Protein AF-A0A822XQ52-F1 (afdb_monomer_lite)

Sequence (96 aa):
MHQYPDKELGINMTGHSLGTALVMLSAYDIGEMGVNVMEDSQVALVKVFSFSGLRVRIVRFKVQVEKLGVNVHDTMSKVLGILFNEHVPGLIHRLA

Secondary structure (DSSP, 8-state):
-TTSTTS--EEEEEEETHHHHHHHHHHHHHHHTTTTB-TTS-BPEEEEEEES--HHHHHHHHHHHHHTT-EEEEE--SSHHHHTTTT--TTGGG--

Structure (mmCIF, N/CA/C/O backbone):
data_AF-A0A822XQ52-F1
#
_entry.id   AF-A0A822XQ52-F1
#
loop_
_atom_site.group_PDB
_atom_site.id
_atom_site.type_symbol
_atom_site.label_atom_id
_atom_site.label_alt_id
_atom_site.label_comp_id
_atom_site.label_asym_id
_atom_site.label_entity_id
_atom_site.label_seq_id
_atom_site.pdbx_PDB_ins_code
_atom_site.Cartn_x
_atom_site.Ca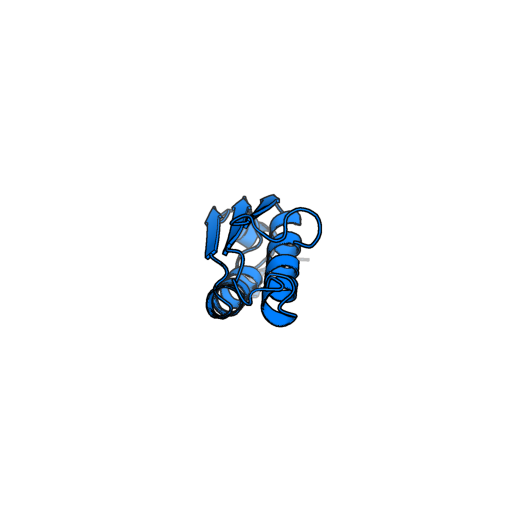rtn_y
_atom_site.Cartn_z
_atom_site.occupancy
_atom_site.B_iso_or_equiv
_atom_site.auth_seq_id
_atom_site.auth_comp_id
_atom_site.auth_asym_id
_atom_site.auth_atom_id
_atom_site.pdbx_PDB_model_num
ATOM 1 N N . MET A 1 1 ? -3.660 6.833 14.442 1.00 72.94 1 MET A N 1
ATOM 2 C CA . MET A 1 1 ? -4.954 6.364 14.974 1.00 72.94 1 MET A CA 1
ATOM 3 C C . MET A 1 1 ? -5.168 6.872 16.391 1.00 72.94 1 MET A C 1
ATOM 5 O O . MET A 1 1 ? -5.925 7.809 16.553 1.00 72.94 1 MET A O 1
ATOM 9 N N . HIS A 1 2 ? -4.414 6.389 17.383 1.00 81.31 2 HIS A N 1
ATOM 10 C CA . HIS A 1 2 ? -4.648 6.694 18.805 1.00 81.31 2 HIS A CA 1
ATOM 11 C C . HIS A 1 2 ? -4.584 8.187 19.212 1.00 81.31 2 HIS A C 1
ATOM 13 O O . HIS A 1 2 ? -5.286 8.604 20.119 1.00 81.31 2 HIS A O 1
ATOM 19 N N . GLN A 1 3 ? -3.781 9.025 18.538 1.00 84.62 3 GLN A N 1
ATOM 20 C CA . GLN A 1 3 ? -3.756 10.478 18.817 1.00 84.62 3 GLN A CA 1
ATOM 21 C C . GLN A 1 3 ? -4.993 11.236 18.305 1.00 84.62 3 GLN A C 1
ATOM 23 O O . GLN A 1 3 ? -5.250 12.352 18.748 1.00 84.62 3 GLN A O 1
ATOM 28 N N . TYR A 1 4 ? -5.739 10.660 17.359 1.00 85.38 4 TYR A N 1
ATOM 29 C CA . TYR A 1 4 ? -6.925 11.268 16.753 1.00 85.38 4 TYR A CA 1
ATOM 30 C C . TYR A 1 4 ? -8.030 10.206 16.602 1.00 85.38 4 TYR A C 1
ATOM 32 O O . TYR A 1 4 ? -8.363 9.848 15.471 1.00 85.38 4 TYR A O 1
ATOM 40 N N . PRO A 1 5 ? -8.550 9.662 17.719 1.00 79.44 5 PRO A N 1
ATOM 41 C CA . PRO A 1 5 ? -9.434 8.495 17.708 1.00 79.44 5 PRO A CA 1
ATOM 42 C C . PRO A 1 5 ? -10.815 8.790 17.110 1.00 79.44 5 PRO A C 1
ATOM 44 O O . PRO A 1 5 ? -11.387 7.917 16.479 1.00 79.44 5 PRO A O 1
ATOM 47 N N . ASP A 1 6 ? -11.309 10.025 17.224 1.00 82.81 6 ASP A N 1
ATOM 48 C CA . ASP A 1 6 ? -12.657 10.401 16.762 1.00 82.81 6 ASP A CA 1
ATOM 49 C C . ASP A 1 6 ? -12.666 11.099 15.389 1.00 82.81 6 ASP A C 1
ATOM 51 O O . ASP A 1 6 ? -13.656 11.718 14.996 1.00 82.81 6 ASP A O 1
ATOM 55 N N . LYS A 1 7 ? -11.534 11.098 14.674 1.00 83.88 7 LYS A N 1
ATOM 56 C CA . LYS A 1 7 ? -11.418 11.755 13.364 1.00 83.88 7 LYS A CA 1
ATOM 57 C C . LYS A 1 7 ? -11.382 10.724 12.254 1.00 83.88 7 LYS A C 1
ATOM 59 O O . LYS A 1 7 ? -10.673 9.734 12.355 1.00 83.88 7 LYS A O 1
ATOM 64 N N . GLU A 1 8 ? -12.040 11.025 11.140 1.00 84.75 8 GLU A N 1
ATOM 65 C CA . GLU A 1 8 ? -11.830 10.272 9.908 1.00 84.75 8 GLU A CA 1
ATOM 66 C C . GLU A 1 8 ? -10.378 10.469 9.441 1.00 84.75 8 GLU A C 1
ATOM 68 O O . GLU A 1 8 ? -9.941 11.589 9.153 1.00 84.75 8 GLU A O 1
ATOM 73 N N . LEU A 1 9 ? -9.604 9.382 9.424 1.00 89.00 9 LEU A N 1
ATOM 74 C CA . LEU A 1 9 ? -8.193 9.394 9.048 1.00 89.00 9 LEU A CA 1
ATOM 75 C C . LEU A 1 9 ? -7.979 8.680 7.713 1.00 89.00 9 LEU A C 1
ATOM 77 O O . LEU A 1 9 ? -8.576 7.647 7.420 1.00 89.00 9 LEU A O 1
ATOM 81 N N . GLY A 1 10 ? -7.056 9.221 6.920 1.00 90.88 10 GLY A N 1
ATOM 82 C CA . GLY A 1 10 ? -6.571 8.603 5.691 1.00 90.88 10 GLY A CA 1
ATOM 83 C C . GLY A 1 10 ? -5.048 8.548 5.679 1.00 90.88 10 GLY A C 1
ATOM 84 O O . GLY A 1 10 ? -4.378 9.482 6.122 1.00 90.88 10 GLY A O 1
ATOM 85 N N . ILE A 1 11 ? -4.495 7.458 5.156 1.00 92.44 11 ILE A N 1
ATOM 86 C CA . ILE A 1 11 ? -3.056 7.243 5.003 1.00 92.44 11 ILE A CA 1
ATOM 87 C C . ILE A 1 11 ? -2.726 7.374 3.517 1.00 92.44 11 ILE A C 1
ATOM 89 O O . ILE A 1 11 ? -3.165 6.562 2.708 1.00 92.44 11 ILE A O 1
ATOM 93 N N . ASN A 1 12 ? -1.939 8.385 3.149 1.00 93.81 12 ASN A N 1
ATOM 94 C CA . ASN A 1 12 ? -1.406 8.526 1.794 1.00 93.81 12 ASN A CA 1
ATOM 95 C C . ASN A 1 12 ? 0.093 8.231 1.815 1.00 93.81 12 ASN A C 1
ATOM 97 O O . ASN A 1 12 ? 0.843 8.872 2.550 1.00 93.81 12 ASN A O 1
ATOM 101 N N . MET A 1 13 ? 0.531 7.283 0.998 1.00 93.75 13 MET A N 1
ATOM 102 C CA . MET A 1 13 ? 1.927 6.869 0.900 1.00 93.75 13 MET A CA 1
ATOM 103 C C . MET A 1 13 ? 2.437 7.129 -0.511 1.00 93.75 13 MET A C 1
ATOM 105 O O . MET A 1 13 ? 1.715 6.908 -1.480 1.00 93.75 13 MET A O 1
ATOM 109 N N . THR A 1 14 ? 3.679 7.595 -0.640 1.00 93.62 14 THR A N 1
ATOM 110 C CA . THR A 1 14 ? 4.283 7.889 -1.944 1.00 93.62 14 THR A CA 1
ATOM 111 C C . THR A 1 14 ? 5.696 7.344 -2.060 1.00 93.62 14 THR A C 1
ATOM 113 O O . THR A 1 14 ? 6.476 7.428 -1.112 1.00 93.62 14 THR A O 1
ATOM 116 N N . GLY A 1 15 ? 6.024 6.766 -3.215 1.00 88.69 15 GLY A N 1
ATOM 117 C CA . GLY A 1 15 ? 7.320 6.145 -3.468 1.00 88.69 15 GLY A CA 1
ATOM 118 C C . GLY A 1 15 ? 7.813 6.375 -4.893 1.00 88.69 15 GLY A C 1
ATOM 119 O O . GLY A 1 15 ? 7.049 6.278 -5.848 1.00 88.69 15 GLY A O 1
ATOM 120 N N . HIS A 1 16 ? 9.112 6.647 -5.043 1.00 88.81 16 HIS A N 1
ATOM 121 C CA . HIS A 1 16 ? 9.779 6.759 -6.342 1.00 88.81 16 HIS A CA 1
ATOM 122 C C . HIS A 1 16 ? 10.858 5.683 -6.497 1.00 88.81 16 HIS A C 1
ATOM 124 O O . HIS A 1 16 ? 11.583 5.400 -5.542 1.00 88.81 16 HIS A O 1
ATOM 130 N N . SER A 1 17 ? 11.008 5.110 -7.698 1.00 83.25 17 SER A N 1
ATOM 131 C CA . SER A 1 17 ? 12.030 4.090 -7.991 1.00 83.25 17 SER A CA 1
ATOM 132 C C . SER A 1 17 ? 11.919 2.906 -7.010 1.00 83.25 17 SER A C 1
ATOM 134 O O . SER A 1 17 ? 10.838 2.324 -6.885 1.00 83.25 17 SER A O 1
ATOM 136 N N . LEU A 1 18 ? 12.978 2.579 -6.259 1.00 84.06 18 LEU A N 1
ATOM 137 C CA . LEU A 1 18 ? 12.965 1.582 -5.179 1.00 84.06 18 LEU A CA 1
ATOM 138 C C . LEU A 1 18 ? 11.888 1.864 -4.118 1.00 84.06 18 LEU A C 1
ATOM 140 O O . LEU A 1 18 ? 11.267 0.933 -3.604 1.00 84.06 18 LEU A O 1
ATOM 144 N N . GLY A 1 19 ? 11.618 3.139 -3.831 1.00 87.38 19 GLY A N 1
ATOM 145 C CA . GLY A 1 19 ? 10.599 3.563 -2.873 1.00 87.38 19 GLY A CA 1
ATOM 146 C C . GLY A 1 19 ? 9.190 3.095 -3.239 1.00 87.38 19 GLY A C 1
ATOM 147 O O . GLY A 1 19 ? 8.379 2.884 -2.345 1.00 87.38 19 GLY A O 1
ATOM 148 N N . THR A 1 20 ? 8.910 2.849 -4.525 1.00 87.31 20 THR A N 1
ATOM 149 C CA . THR A 1 20 ? 7.642 2.235 -4.955 1.00 87.31 20 THR A CA 1
ATOM 150 C C . THR A 1 20 ? 7.456 0.858 -4.328 1.00 87.31 20 THR A C 1
ATOM 152 O O . THR A 1 20 ? 6.388 0.557 -3.807 1.00 87.31 20 THR A O 1
ATOM 155 N N . ALA A 1 21 ? 8.496 0.018 -4.351 1.00 86.75 21 ALA A N 1
ATOM 156 C CA . ALA A 1 21 ? 8.409 -1.328 -3.795 1.00 86.75 21 ALA A CA 1
ATOM 157 C C . ALA A 1 21 ? 8.216 -1.291 -2.274 1.00 86.75 21 ALA A C 1
ATOM 159 O O . ALA A 1 21 ? 7.417 -2.059 -1.746 1.00 86.75 21 ALA A O 1
ATOM 160 N N . LEU A 1 22 ? 8.912 -0.376 -1.592 1.00 90.75 22 LEU A N 1
ATOM 161 C CA . LEU A 1 22 ? 8.803 -0.204 -0.144 1.00 90.75 22 LEU A CA 1
ATOM 162 C C . LEU A 1 22 ? 7.408 0.257 0.266 1.00 90.75 22 LEU A C 1
ATOM 164 O O . LEU A 1 22 ? 6.793 -0.368 1.118 1.00 90.75 22 LEU A O 1
ATOM 168 N N . VAL A 1 23 ? 6.880 1.299 -0.375 1.00 93.12 23 VAL A N 1
ATOM 169 C CA . VAL A 1 23 ? 5.540 1.800 -0.059 1.00 93.12 23 VAL A CA 1
ATOM 170 C C . VAL A 1 23 ? 4.465 0.757 -0.346 1.00 93.12 23 VAL A C 1
ATOM 172 O O . VAL A 1 23 ? 3.545 0.608 0.450 1.00 93.12 23 VAL A O 1
ATOM 175 N N . MET A 1 24 ? 4.589 0.010 -1.442 1.00 88.88 24 MET A N 1
ATOM 176 C CA . MET A 1 24 ? 3.657 -1.073 -1.751 1.00 88.88 24 MET A CA 1
ATOM 177 C C . MET A 1 24 ? 3.685 -2.171 -0.688 1.00 88.88 24 MET A C 1
ATOM 179 O O . MET A 1 24 ? 2.624 -2.610 -0.253 1.00 88.88 24 MET A O 1
ATOM 183 N N . LEU A 1 25 ? 4.879 -2.597 -0.260 1.00 91.94 25 LEU A N 1
ATOM 184 C CA . LEU A 1 25 ? 5.037 -3.610 0.784 1.00 91.94 25 LEU A CA 1
ATOM 185 C C . LEU A 1 25 ? 4.478 -3.118 2.121 1.00 91.94 25 LEU A C 1
ATOM 187 O O . LEU A 1 25 ? 3.663 -3.798 2.724 1.00 91.94 25 LEU A O 1
ATOM 191 N N . SER A 1 26 ? 4.819 -1.899 2.531 1.00 93.69 26 SER A N 1
ATOM 192 C CA . SER A 1 26 ? 4.291 -1.323 3.767 1.00 93.69 26 SER A CA 1
ATOM 193 C C . SER A 1 26 ? 2.772 -1.158 3.737 1.00 93.69 26 SER A C 1
ATOM 195 O O . SER A 1 26 ? 2.118 -1.378 4.749 1.00 93.69 26 SER A O 1
ATOM 197 N N . ALA A 1 27 ? 2.189 -0.788 2.594 1.00 92.56 27 ALA A N 1
ATOM 198 C CA . ALA A 1 27 ? 0.739 -0.682 2.469 1.00 92.56 27 ALA A CA 1
ATOM 199 C C . ALA A 1 27 ? 0.050 -2.053 2.535 1.00 92.56 27 ALA A C 1
ATOM 201 O O . ALA A 1 27 ? -1.028 -2.159 3.118 1.00 92.56 27 ALA A O 1
ATOM 202 N N . TYR A 1 28 ? 0.681 -3.095 1.982 1.00 92.31 28 TYR A N 1
ATOM 203 C CA . TYR A 1 28 ? 0.237 -4.476 2.163 1.00 92.31 28 TYR A CA 1
ATOM 204 C C . TYR A 1 28 ? 0.273 -4.870 3.643 1.00 92.31 28 TYR A C 1
ATOM 206 O O . TYR A 1 28 ? -0.757 -5.281 4.163 1.00 92.31 28 TYR A O 1
ATOM 214 N N . ASP A 1 29 ? 1.398 -4.655 4.331 1.00 94.00 29 ASP A N 1
ATOM 215 C CA . ASP A 1 29 ? 1.550 -4.998 5.751 1.00 94.00 29 ASP A CA 1
ATOM 216 C C . ASP A 1 29 ? 0.514 -4.267 6.622 1.00 94.00 29 ASP A C 1
ATOM 218 O O . ASP A 1 29 ? -0.095 -4.869 7.502 1.00 94.00 29 ASP A O 1
ATOM 222 N N . ILE A 1 30 ? 0.252 -2.980 6.353 1.00 92.88 30 ILE A N 1
ATOM 223 C CA . ILE A 1 30 ? -0.776 -2.198 7.061 1.00 92.88 30 ILE A CA 1
ATOM 224 C C . ILE A 1 30 ? -2.165 -2.826 6.895 1.00 92.88 30 ILE A C 1
ATOM 226 O O . ILE A 1 30 ? -2.895 -2.935 7.882 1.00 92.88 30 ILE A O 1
ATOM 230 N N . GLY A 1 31 ? -2.532 -3.209 5.668 1.00 90.44 31 GLY A N 1
ATOM 231 C CA . GLY A 1 31 ? -3.831 -3.815 5.376 1.00 90.44 31 GLY A CA 1
ATOM 232 C C . GLY A 1 31 ? -3.956 -5.248 5.897 1.00 90.44 31 GLY A C 1
ATOM 233 O O . GLY A 1 31 ? -5.008 -5.622 6.403 1.00 90.44 31 GLY A O 1
ATOM 234 N N . GLU A 1 32 ? -2.887 -6.040 5.816 1.00 92.00 32 GLU A N 1
ATOM 235 C CA . GLU A 1 32 ? -2.855 -7.431 6.281 1.00 92.00 32 GLU A CA 1
ATOM 236 C C . GLU A 1 32 ? -2.885 -7.515 7.810 1.00 92.00 32 GLU A C 1
ATOM 238 O O . GLU A 1 32 ? -3.652 -8.294 8.373 1.00 92.00 32 GLU A O 1
ATOM 243 N N . MET A 1 33 ? -2.089 -6.690 8.493 1.00 92.12 33 MET A N 1
ATOM 244 C CA . MET A 1 33 ? -2.043 -6.651 9.957 1.00 92.12 33 MET A CA 1
ATOM 245 C C . MET A 1 33 ? -3.208 -5.857 10.571 1.00 92.12 33 MET A C 1
ATOM 247 O O . MET A 1 33 ? -3.338 -5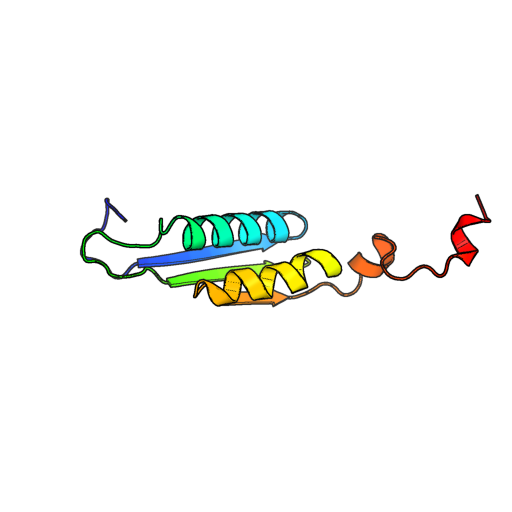.820 11.794 1.00 92.12 33 MET A O 1
ATOM 251 N N . GLY A 1 34 ? -4.042 -5.200 9.755 1.00 90.00 34 GLY A N 1
ATOM 252 C CA . GLY A 1 34 ? -5.187 -4.413 10.222 1.00 90.00 34 GLY A CA 1
ATOM 253 C C . GLY A 1 34 ? -4.797 -3.169 11.027 1.00 90.00 34 GLY A C 1
ATOM 254 O O . GLY A 1 34 ? -5.583 -2.676 11.832 1.00 90.00 34 GLY A O 1
ATOM 255 N N . VAL A 1 35 ? -3.591 -2.631 10.823 1.00 89.06 35 VAL A N 1
ATOM 256 C CA . VAL A 1 35 ? -3.086 -1.453 11.564 1.00 89.06 35 VAL A CA 1
ATOM 257 C C . VAL A 1 35 ? -3.876 -0.187 11.208 1.00 89.06 35 VAL A C 1
ATOM 259 O O . VAL A 1 35 ? -3.859 0.804 11.940 1.00 89.06 35 VAL A O 1
ATOM 262 N N . ASN A 1 36 ? -4.581 -0.203 10.075 1.00 89.88 36 ASN A N 1
ATOM 263 C CA . ASN A 1 36 ? -5.477 0.867 9.658 1.00 89.88 36 ASN A CA 1
ATOM 264 C C . ASN A 1 36 ? -6.888 0.782 10.272 1.00 89.88 36 ASN A C 1
ATOM 266 O O . ASN A 1 36 ? -7.721 1.621 9.936 1.00 89.88 36 ASN A O 1
ATOM 270 N N . VAL A 1 37 ? -7.168 -0.186 11.147 1.00 89.19 37 VAL A N 1
ATOM 271 C CA . VAL A 1 37 ? -8.444 -0.275 11.868 1.00 89.19 37 VAL A CA 1
ATOM 272 C C . VAL A 1 37 ? -8.380 0.583 13.134 1.00 89.19 37 VAL A C 1
ATOM 274 O O . VAL A 1 37 ? -7.443 0.490 13.928 1.00 89.19 37 VAL A O 1
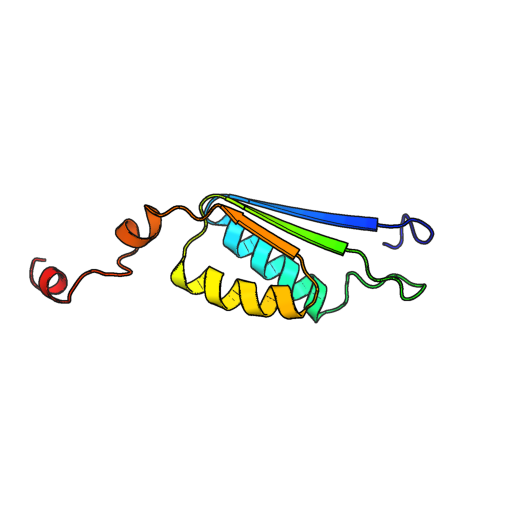ATOM 277 N N . MET A 1 38 ? -9.364 1.461 13.298 1.00 85.19 38 MET A N 1
ATOM 278 C CA . MET A 1 38 ? -9.517 2.353 14.444 1.00 85.19 38 MET A CA 1
ATOM 279 C C . MET A 1 38 ? -10.254 1.655 15.599 1.00 85.19 38 MET A C 1
ATOM 281 O O . MET A 1 38 ? -10.854 0.596 15.426 1.00 85.19 38 MET A O 1
ATOM 285 N N . GLU A 1 39 ? -10.195 2.239 16.800 1.00 83.81 39 GLU A N 1
ATOM 286 C CA . GLU A 1 39 ? -10.802 1.661 18.015 1.00 83.81 39 GLU A CA 1
ATOM 287 C C . GLU A 1 39 ? -12.331 1.517 17.905 1.00 83.81 39 GLU A C 1
ATOM 289 O O . GLU A 1 39 ? -12.921 0.603 18.476 1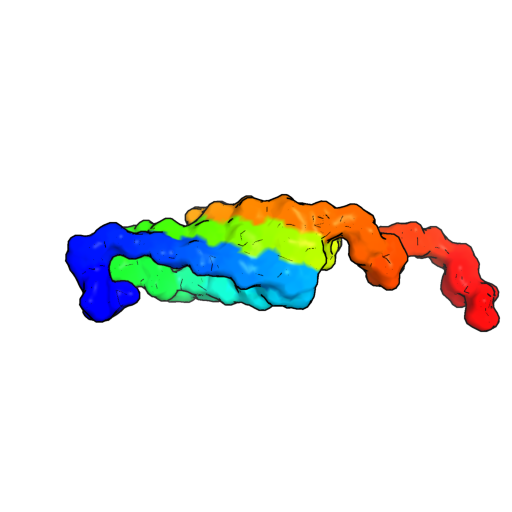.00 83.81 39 GLU A O 1
ATOM 294 N N . ASP A 1 40 ? -12.968 2.369 17.105 1.00 83.75 40 ASP A N 1
ATOM 295 C CA . ASP A 1 40 ? -14.395 2.348 16.778 1.00 83.75 40 ASP A CA 1
ATOM 296 C C . ASP A 1 40 ? -14.739 1.433 15.587 1.00 83.75 40 ASP A C 1
ATOM 298 O O . ASP A 1 40 ? -15.846 1.481 15.051 1.00 83.75 40 ASP A O 1
ATOM 302 N N . SER A 1 41 ? -13.801 0.572 15.178 1.00 82.44 41 SER A N 1
ATOM 303 C CA . SER A 1 41 ? -13.907 -0.326 14.019 1.00 82.44 41 SER A CA 1
ATOM 304 C C . SER A 1 41 ? -13.994 0.376 12.658 1.00 82.44 41 SER A C 1
ATOM 306 O O . SER A 1 41 ? -14.218 -0.297 11.647 1.00 82.44 41 SER A O 1
ATOM 308 N N . GLN A 1 42 ? -13.784 1.696 12.581 1.00 85.00 42 GLN A N 1
ATOM 309 C CA . GLN A 1 42 ? -13.636 2.372 11.295 1.00 85.00 42 GLN A CA 1
ATOM 310 C C . GLN A 1 42 ? -12.300 1.998 10.646 1.00 85.00 42 GLN A C 1
ATOM 312 O O . GLN A 1 42 ? -11.262 1.911 11.299 1.00 85.00 42 GLN A O 1
ATOM 317 N N . VAL A 1 43 ? -12.312 1.774 9.333 1.00 86.75 43 VAL A N 1
ATOM 318 C CA . VAL A 1 43 ? -11.106 1.426 8.575 1.00 86.75 43 VAL A CA 1
ATOM 319 C C . VAL A 1 43 ? -10.597 2.674 7.871 1.00 86.75 43 VAL A C 1
ATOM 321 O O . VAL A 1 43 ? -11.248 3.194 6.965 1.00 86.75 43 VAL A O 1
ATOM 324 N N . ALA A 1 44 ? -9.417 3.146 8.262 1.00 89.69 44 ALA A N 1
ATOM 325 C CA . ALA A 1 44 ? -8.782 4.271 7.599 1.00 89.69 44 ALA A CA 1
ATOM 326 C C . ALA A 1 44 ? -8.393 3.901 6.167 1.00 89.69 44 ALA A C 1
ATOM 328 O O . ALA A 1 44 ? -7.758 2.869 5.905 1.00 89.69 44 ALA A O 1
ATOM 329 N N . LEU A 1 45 ? -8.737 4.787 5.236 1.00 90.19 45 LEU A N 1
ATOM 330 C CA . LEU A 1 45 ? -8.437 4.608 3.825 1.00 90.19 45 LEU A CA 1
ATOM 331 C C . LEU A 1 45 ? -6.928 4.699 3.584 1.00 90.19 45 LEU A C 1
ATOM 333 O O . LEU A 1 45 ? -6.312 5.725 3.879 1.00 90.19 45 LEU A O 1
ATOM 337 N N . VAL A 1 46 ? -6.346 3.664 2.981 1.00 92.06 46 VAL A N 1
ATOM 338 C CA . VAL A 1 46 ? -4.934 3.652 2.576 1.00 92.06 46 VAL A CA 1
ATOM 339 C C . VAL A 1 46 ? -4.838 3.864 1.067 1.00 92.06 46 VAL A C 1
ATOM 341 O O . VAL A 1 46 ? -5.435 3.127 0.279 1.00 92.06 46 VAL A O 1
ATOM 344 N N . LYS A 1 47 ? -4.080 4.881 0.658 1.00 93.00 47 LYS A N 1
ATOM 345 C CA . LYS A 1 47 ? -3.789 5.221 -0.736 1.00 93.00 47 LYS A CA 1
ATOM 346 C C . LYS A 1 47 ? -2.291 5.208 -0.986 1.00 93.00 47 LYS A C 1
ATOM 348 O O . LYS A 1 47 ? -1.525 5.817 -0.242 1.00 93.00 47 LYS A O 1
ATOM 353 N N . VAL A 1 48 ? -1.885 4.569 -2.072 1.00 91.12 48 VAL A N 1
ATOM 354 C CA . VAL A 1 48 ? -0.498 4.509 -2.528 1.00 91.12 48 VAL A CA 1
ATOM 355 C C . VAL A 1 48 ? -0.361 5.249 -3.849 1.00 91.12 48 VAL A C 1
ATOM 357 O O . VAL A 1 48 ? -1.109 4.985 -4.784 1.00 91.12 48 VAL A O 1
ATOM 360 N N . PHE A 1 49 ? 0.626 6.133 -3.935 1.00 89.50 49 PHE A N 1
ATOM 361 C CA . PHE A 1 49 ? 1.055 6.793 -5.161 1.00 89.50 49 PHE A CA 1
ATOM 362 C C . PHE A 1 49 ? 2.480 6.365 -5.492 1.00 89.50 49 PHE A C 1
ATOM 364 O O . PHE A 1 49 ? 3.419 6.690 -4.769 1.00 89.50 49 PHE A O 1
ATOM 371 N N . SER A 1 50 ? 2.671 5.639 -6.582 1.00 84.00 50 SER A N 1
ATOM 372 C CA . SER A 1 50 ? 3.999 5.200 -6.994 1.00 84.00 50 SER A CA 1
ATOM 373 C C . SER A 1 50 ? 4.428 5.773 -8.333 1.00 84.00 50 SER A C 1
ATOM 375 O O . SER A 1 50 ? 3.631 5.962 -9.254 1.00 84.00 50 SER A O 1
ATOM 377 N N . PHE A 1 51 ? 5.726 6.053 -8.429 1.00 81.56 51 PHE A N 1
ATOM 378 C CA . PHE A 1 51 ? 6.348 6.680 -9.585 1.00 81.56 51 PHE A CA 1
ATOM 379 C C . PHE A 1 51 ? 7.597 5.896 -9.992 1.00 81.56 51 PHE A C 1
ATOM 381 O O . PHE A 1 51 ? 8.509 5.670 -9.192 1.00 81.56 51 PHE A O 1
ATOM 388 N N . SER A 1 52 ? 7.675 5.501 -11.262 1.00 77.69 52 SER A N 1
ATOM 389 C CA . SER A 1 52 ? 8.845 4.812 -11.826 1.00 77.69 52 SER A CA 1
ATOM 390 C C . SER A 1 52 ? 9.224 3.490 -11.130 1.00 77.69 52 SER A C 1
ATOM 392 O O . SER A 1 52 ? 10.404 3.160 -11.032 1.00 77.69 52 SER A O 1
ATOM 394 N N . GLY A 1 53 ? 8.243 2.716 -10.652 1.00 66.62 53 GLY A N 1
ATOM 395 C CA . GLY A 1 53 ? 8.477 1.386 -10.071 1.00 66.62 53 GLY A CA 1
ATOM 396 C C . GLY A 1 53 ? 8.938 0.316 -11.079 1.00 66.62 53 GLY A C 1
ATOM 397 O O . GLY A 1 53 ? 8.734 0.441 -12.288 1.00 66.62 53 GLY A O 1
ATOM 398 N N . LEU A 1 54 ? 9.549 -0.763 -10.575 1.00 66.06 54 LEU A N 1
ATOM 399 C CA . LEU A 1 54 ? 9.920 -1.965 -11.345 1.00 66.06 54 LEU A CA 1
ATOM 400 C C . LEU A 1 54 ? 8.676 -2.804 -11.700 1.00 66.06 54 LEU A C 1
ATOM 402 O O . LEU A 1 54 ? 7.914 -3.168 -10.811 1.00 66.06 54 LEU A O 1
ATOM 406 N N . ARG A 1 55 ? 8.478 -3.160 -12.977 1.00 65.50 55 ARG A N 1
ATOM 407 C CA . ARG A 1 55 ? 7.199 -3.692 -13.495 1.00 65.50 55 ARG A CA 1
ATOM 408 C C . ARG A 1 55 ? 6.820 -5.098 -13.020 1.00 65.50 55 ARG A C 1
ATOM 410 O O . ARG A 1 55 ? 5.753 -5.257 -12.426 1.00 65.50 55 ARG A O 1
ATOM 417 N N . VAL A 1 56 ? 7.610 -6.136 -13.309 1.00 57.84 56 VAL A N 1
ATOM 418 C CA . VAL A 1 56 ? 7.087 -7.524 -13.279 1.00 57.84 56 VAL A CA 1
ATOM 419 C C . VAL A 1 56 ? 6.648 -7.973 -11.885 1.00 57.84 56 VAL A C 1
ATOM 421 O O . VAL A 1 56 ? 5.628 -8.652 -11.744 1.00 57.84 56 VAL A O 1
ATOM 424 N N . ARG A 1 57 ? 7.376 -7.567 -10.840 1.00 62.91 57 ARG A N 1
ATOM 425 C CA . ARG A 1 57 ? 7.060 -7.971 -9.462 1.00 62.91 57 ARG A CA 1
ATOM 426 C C . ARG A 1 57 ? 6.003 -7.080 -8.804 1.00 62.91 57 ARG A C 1
ATOM 428 O O . ARG A 1 57 ? 5.186 -7.593 -8.045 1.00 62.91 57 ARG A O 1
ATOM 435 N N . ILE A 1 58 ? 5.970 -5.784 -9.125 1.00 66.75 58 ILE A N 1
ATOM 436 C CA . ILE A 1 58 ? 5.034 -4.826 -8.512 1.00 66.75 58 ILE A CA 1
ATOM 437 C C . ILE A 1 58 ? 3.614 -4.987 -9.066 1.00 66.75 58 ILE A C 1
ATOM 439 O O . ILE A 1 58 ? 2.669 -4.861 -8.298 1.00 66.75 58 ILE A O 1
ATOM 443 N N . VAL A 1 59 ? 3.423 -5.372 -10.336 1.00 71.25 59 VAL A N 1
ATOM 444 C CA . VAL A 1 59 ? 2.069 -5.555 -10.908 1.00 71.25 59 VAL A CA 1
ATOM 445 C C . VAL A 1 59 ? 1.296 -6.693 -10.234 1.00 71.25 59 VAL A C 1
ATOM 447 O O . VAL A 1 59 ? 0.131 -6.525 -9.882 1.00 71.25 59 VAL A O 1
ATOM 450 N N . ARG A 1 60 ? 1.929 -7.854 -10.014 1.00 74.06 60 ARG A N 1
ATOM 451 C CA . ARG A 1 60 ? 1.279 -8.971 -9.301 1.00 74.06 60 ARG A CA 1
ATOM 452 C C . ARG A 1 60 ? 0.999 -8.617 -7.844 1.00 74.06 60 ARG A C 1
ATOM 454 O O . ARG A 1 60 ? -0.030 -9.009 -7.306 1.00 74.06 60 ARG A O 1
ATOM 461 N N . PHE A 1 61 ? 1.913 -7.871 -7.230 1.00 80.69 61 PHE A N 1
ATOM 462 C CA . PHE A 1 61 ? 1.785 -7.443 -5.845 1.00 80.69 61 PHE A CA 1
ATOM 463 C C . PHE A 1 61 ? 0.683 -6.392 -5.668 1.00 80.69 61 PHE A C 1
ATOM 465 O O . PHE A 1 61 ? -0.102 -6.485 -4.731 1.00 80.69 61 PHE A O 1
ATOM 472 N N . LYS A 1 62 ? 0.531 -5.474 -6.630 1.00 81.31 62 LYS A N 1
ATOM 473 C CA . LYS A 1 62 ? -0.560 -4.497 -6.682 1.00 81.31 62 LYS A CA 1
ATOM 474 C C . LYS A 1 62 ? -1.930 -5.151 -6.575 1.00 81.31 62 LYS A C 1
ATOM 476 O O . LYS A 1 62 ? -2.731 -4.719 -5.761 1.00 81.31 62 LYS A O 1
ATOM 481 N N . VAL A 1 63 ? -2.162 -6.238 -7.309 1.00 82.38 63 VAL A N 1
ATOM 482 C CA . VAL A 1 63 ? -3.438 -6.969 -7.247 1.00 82.38 63 VAL A CA 1
ATOM 483 C C . VAL A 1 63 ? -3.713 -7.535 -5.850 1.00 82.38 63 VAL A C 1
ATOM 485 O O . VAL A 1 63 ? -4.868 -7.604 -5.444 1.00 82.38 63 VAL A O 1
ATOM 488 N N . GLN A 1 64 ? -2.686 -7.951 -5.104 1.00 85.56 64 GLN A N 1
ATOM 489 C CA . GLN A 1 64 ? -2.875 -8.447 -3.735 1.00 85.56 64 GLN A CA 1
ATOM 490 C C . GLN A 1 64 ? -3.151 -7.306 -2.755 1.00 85.56 64 GLN A C 1
ATOM 492 O O . GLN A 1 64 ? -4.055 -7.419 -1.936 1.00 85.56 64 GLN A O 1
ATOM 497 N N . VAL A 1 65 ? -2.431 -6.192 -2.889 1.00 83.25 65 VAL A N 1
ATOM 498 C CA . VAL A 1 65 ? -2.638 -4.979 -2.083 1.00 83.25 65 VAL A CA 1
ATOM 499 C C . VAL A 1 65 ? -4.054 -4.422 -2.290 1.00 83.25 65 VAL A C 1
ATOM 501 O O . VAL A 1 65 ? -4.750 -4.120 -1.326 1.00 83.25 65 VAL A O 1
ATOM 504 N N . GLU A 1 66 ? -4.538 -4.382 -3.534 1.00 85.62 66 GLU A N 1
ATOM 505 C CA . GLU A 1 66 ? -5.890 -3.905 -3.861 1.00 85.62 66 GLU A CA 1
ATOM 506 C C . GLU A 1 66 ? -7.005 -4.773 -3.256 1.00 85.62 66 GLU A C 1
ATOM 508 O O . GLU A 1 66 ? -8.064 -4.252 -2.905 1.00 85.62 66 GLU A O 1
ATOM 513 N N . LYS A 1 67 ? -6.777 -6.079 -3.056 1.00 87.31 67 LYS A N 1
ATOM 514 C CA . LYS A 1 67 ? -7.747 -6.958 -2.372 1.00 87.31 67 LYS A CA 1
ATOM 515 C C . LYS A 1 67 ? -7.917 -6.630 -0.891 1.00 87.31 67 LYS A C 1
ATOM 517 O O . LYS A 1 67 ? -8.957 -6.956 -0.331 1.00 87.31 67 LYS A O 1
ATOM 522 N N . LEU A 1 68 ? -6.928 -5.988 -0.274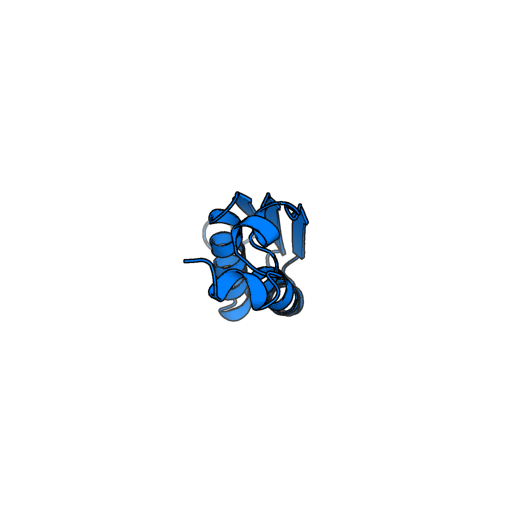 1.00 84.69 68 LEU A N 1
ATOM 523 C CA . LEU A 1 68 ? -6.977 -5.547 1.122 1.00 84.69 68 LEU A CA 1
ATOM 524 C C . LEU A 1 68 ? -7.675 -4.182 1.280 1.00 84.69 68 LEU A C 1
ATOM 526 O O . LEU A 1 68 ? -7.628 -3.584 2.349 1.00 84.69 68 LEU A O 1
ATOM 530 N N . GLY A 1 69 ? -8.307 -3.660 0.219 1.00 82.69 69 GLY A N 1
ATOM 531 C CA . GLY A 1 69 ? -8.988 -2.360 0.243 1.00 82.69 69 GLY A CA 1
ATOM 532 C C . GLY A 1 69 ? -8.044 -1.158 0.130 1.00 82.69 69 GLY A C 1
ATOM 533 O O . GLY A 1 69 ? -8.474 -0.015 0.285 1.00 82.69 69 GLY A O 1
ATOM 534 N N . VAL A 1 70 ? -6.764 -1.395 -0.165 1.00 85.25 70 VAL A N 1
ATOM 535 C CA . VAL A 1 70 ? -5.768 -0.346 -0.396 1.00 85.25 70 VAL A CA 1
ATOM 536 C C . VAL A 1 70 ? -5.854 0.130 -1.844 1.00 85.25 70 VAL A C 1
ATOM 538 O O . VAL A 1 70 ? -5.748 -0.659 -2.780 1.00 85.25 70 VAL A O 1
ATOM 541 N N . ASN A 1 71 ? -6.000 1.436 -2.053 1.00 84.19 71 ASN A N 1
ATOM 542 C CA . ASN A 1 71 ? -6.096 2.001 -3.396 1.00 84.19 71 ASN A CA 1
ATOM 543 C C . ASN A 1 71 ? -4.708 2.389 -3.925 1.00 84.19 71 ASN A C 1
ATOM 545 O O . ASN A 1 71 ? -4.030 3.231 -3.335 1.00 84.19 71 ASN A O 1
ATOM 549 N N . VAL A 1 72 ? -4.283 1.793 -5.040 1.00 81.81 72 VAL A N 1
ATOM 550 C CA . VAL A 1 72 ? -2.937 1.974 -5.597 1.00 81.81 72 VAL A CA 1
ATOM 551 C C . VAL A 1 72 ? -2.995 2.704 -6.935 1.00 81.81 72 VAL A C 1
ATOM 553 O O . VAL A 1 72 ? -3.480 2.174 -7.937 1.00 81.81 72 VAL A O 1
ATOM 556 N N . HIS A 1 73 ? -2.406 3.894 -6.974 1.00 82.12 73 HIS A N 1
ATOM 557 C CA . HIS A 1 73 ? -2.185 4.673 -8.180 1.00 82.12 73 HIS A CA 1
ATOM 558 C C . HIS A 1 73 ? -0.710 4.617 -8.584 1.00 82.12 73 HIS A C 1
ATOM 560 O O . HIS A 1 73 ? 0.156 5.113 -7.869 1.00 82.12 73 HIS A O 1
ATOM 566 N N . ASP A 1 74 ? -0.420 4.031 -9.744 1.00 73.00 74 ASP A N 1
ATOM 567 C CA . ASP A 1 74 ? 0.952 3.753 -10.163 1.00 73.00 74 ASP A CA 1
ATOM 568 C C . ASP A 1 74 ? 1.258 4.296 -11.562 1.00 73.00 74 ASP A C 1
ATOM 570 O O . ASP A 1 74 ? 0.666 3.875 -12.560 1.00 73.00 74 ASP A O 1
ATOM 574 N N . THR A 1 75 ? 2.225 5.211 -11.646 1.00 69.12 75 THR A N 1
ATOM 575 C CA . THR A 1 75 ? 2.772 5.701 -12.915 1.00 69.12 75 THR A CA 1
ATOM 576 C C . THR A 1 75 ? 4.012 4.882 -13.268 1.00 69.12 75 THR A C 1
ATOM 578 O O . THR A 1 75 ? 5.152 5.219 -12.932 1.00 69.12 75 THR A O 1
ATOM 581 N N . MET A 1 76 ? 3.781 3.763 -13.952 1.00 60.38 76 MET A N 1
ATOM 582 C CA . MET A 1 76 ? 4.827 2.808 -14.323 1.00 60.38 76 MET A CA 1
ATOM 583 C C . MET A 1 76 ? 5.808 3.361 -15.367 1.00 60.38 76 MET A C 1
ATOM 585 O O . MET A 1 76 ? 5.417 3.657 -16.500 1.00 60.38 76 MET A O 1
ATOM 589 N N . SER A 1 77 ? 7.112 3.346 -15.062 1.00 51.88 77 SER A N 1
ATOM 590 C CA . SER A 1 77 ? 8.159 3.595 -16.065 1.00 51.88 77 SER A CA 1
ATOM 591 C C . SER A 1 77 ? 8.258 2.415 -17.039 1.00 51.88 77 SER A C 1
ATOM 593 O O . SER A 1 77 ? 8.397 1.259 -16.641 1.00 51.88 77 SER A O 1
ATOM 595 N N . LYS A 1 78 ? 8.176 2.681 -18.347 1.00 57.31 78 LYS A N 1
ATOM 596 C CA . 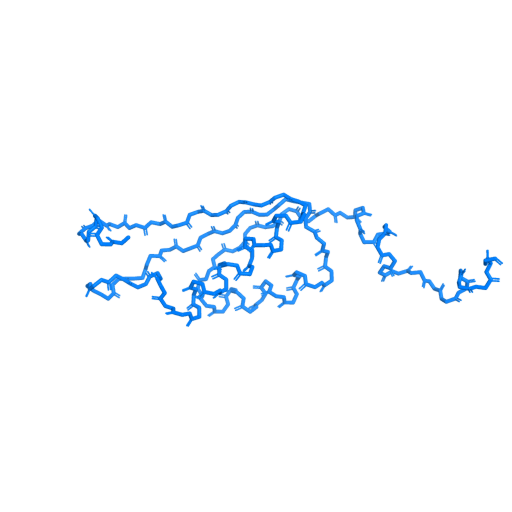LYS A 1 78 ? 8.378 1.664 -19.404 1.00 57.31 78 LYS A CA 1
ATOM 597 C C . LYS A 1 78 ? 9.857 1.296 -19.594 1.00 57.31 78 LYS A C 1
ATOM 599 O O . LYS A 1 78 ? 10.158 0.209 -20.063 1.00 57.31 78 LYS A O 1
ATOM 604 N N . VAL A 1 79 ? 10.765 2.190 -19.203 1.00 54.47 79 VAL A N 1
ATOM 605 C CA . VAL A 1 79 ? 12.206 2.113 -19.504 1.00 54.47 79 VAL A CA 1
ATOM 606 C C . VAL A 1 79 ? 12.945 1.109 -18.612 1.00 54.47 79 VAL A C 1
ATOM 608 O O . VAL A 1 79 ? 13.877 0.445 -19.056 1.00 54.47 79 VAL A O 1
ATOM 611 N N . LEU A 1 80 ? 12.507 0.940 -17.363 1.00 51.28 80 LEU A N 1
ATOM 612 C CA . LEU A 1 80 ? 13.236 0.145 -16.373 1.00 51.28 80 LEU A CA 1
ATOM 613 C C . LEU A 1 80 ? 13.168 -1.375 -16.639 1.00 51.28 80 LEU A C 1
ATOM 615 O O . LEU A 1 80 ? 14.102 -2.088 -16.293 1.00 51.28 80 LEU A O 1
ATOM 619 N N . GLY A 1 81 ? 12.125 -1.867 -17.320 1.00 53.38 81 GLY A N 1
ATOM 620 C CA . GLY A 1 81 ? 12.017 -3.282 -17.717 1.00 53.38 81 GLY A CA 1
ATOM 621 C C . GLY A 1 81 ? 13.024 -3.702 -18.799 1.00 53.38 81 GLY A C 1
ATOM 622 O O . GLY A 1 81 ? 13.402 -4.869 -18.878 1.00 53.38 81 GLY A O 1
ATOM 623 N N . ILE A 1 82 ? 13.518 -2.743 -19.592 1.00 53.19 82 ILE A N 1
ATOM 624 C CA . ILE A 1 82 ? 14.601 -2.967 -20.563 1.00 53.19 82 ILE A CA 1
ATOM 625 C C . ILE A 1 82 ? 15.949 -3.030 -19.829 1.00 53.19 82 ILE A C 1
ATOM 627 O O . ILE A 1 82 ? 16.768 -3.892 -20.129 1.00 53.19 82 ILE A O 1
ATOM 631 N N . LEU A 1 83 ? 16.153 -2.165 -18.825 1.00 56.44 83 LEU A N 1
ATOM 632 C CA . LEU A 1 83 ? 17.384 -2.118 -18.023 1.00 56.44 83 LEU A CA 1
ATOM 633 C C . LEU A 1 83 ? 17.554 -3.357 -17.122 1.00 56.44 83 LEU A C 1
ATOM 635 O O . LEU A 1 83 ? 18.673 -3.805 -16.899 1.00 56.44 83 LEU A O 1
ATOM 639 N N . PHE A 1 84 ? 16.447 -3.925 -16.632 1.00 55.03 84 PHE A N 1
ATOM 640 C CA . PHE A 1 84 ? 16.425 -5.110 -15.763 1.00 55.03 84 PHE A CA 1
ATOM 641 C C . PHE A 1 84 ? 16.115 -6.424 -16.498 1.00 55.03 84 PHE A C 1
ATOM 643 O O . PHE A 1 84 ? 15.717 -7.402 -15.869 1.00 55.03 84 PHE A O 1
ATOM 650 N N . ASN A 1 85 ? 16.355 -6.483 -17.814 1.00 51.16 85 ASN A N 1
ATOM 651 C CA . ASN A 1 85 ? 16.388 -7.744 -18.564 1.00 51.16 85 ASN A CA 1
ATOM 652 C C . ASN A 1 85 ? 15.061 -8.544 -18.521 1.00 51.16 85 ASN A C 1
ATOM 654 O O . ASN A 1 85 ? 15.067 -9.772 -18.544 1.00 51.16 85 ASN A O 1
ATOM 658 N N . GLU A 1 86 ? 13.899 -7.881 -18.483 1.00 54.91 86 GLU A N 1
ATOM 659 C CA . GLU A 1 86 ? 12.592 -8.570 -18.452 1.00 54.91 86 GLU A CA 1
ATOM 660 C C . GLU A 1 86 ? 12.173 -9.123 -19.835 1.00 54.91 86 GLU A C 1
ATOM 662 O O . GLU A 1 86 ? 11.164 -9.821 -19.955 1.00 54.91 86 GLU A O 1
ATOM 667 N N . HIS A 1 87 ? 12.952 -8.846 -20.890 1.00 53.66 87 HIS A N 1
ATOM 668 C CA . HIS A 1 87 ? 12.733 -9.392 -22.231 1.00 53.66 87 HIS A CA 1
ATOM 669 C C . HIS A 1 87 ? 14.010 -9.412 -23.078 1.00 53.66 87 HIS A C 1
ATOM 671 O O . HIS A 1 87 ? 14.039 -8.873 -24.182 1.00 53.66 87 HIS A O 1
ATOM 677 N N . VAL A 1 88 ? 15.091 -10.002 -22.572 1.00 48.72 88 VAL A N 1
ATOM 678 C CA . VAL A 1 88 ? 16.232 -10.300 -23.442 1.00 48.72 88 VAL A CA 1
ATOM 679 C C . VAL A 1 88 ? 16.091 -11.746 -23.909 1.00 48.72 88 VAL A C 1
ATOM 681 O O . VAL A 1 88 ? 16.191 -12.658 -23.084 1.00 48.72 88 VAL A O 1
ATOM 684 N N . PRO A 1 89 ? 15.807 -11.987 -25.205 1.00 50.25 89 PRO A N 1
ATOM 685 C CA . PRO A 1 89 ? 15.853 -13.329 -25.769 1.00 50.25 89 PRO A CA 1
ATOM 686 C C . PRO A 1 89 ? 17.211 -13.944 -25.428 1.00 50.25 89 PRO A C 1
ATOM 688 O O . PRO A 1 89 ? 18.220 -13.240 -25.484 1.00 50.25 89 PRO A O 1
ATOM 691 N N . GLY A 1 90 ? 17.260 -15.241 -25.106 1.00 51.34 90 GLY A N 1
ATOM 692 C CA . GLY A 1 90 ? 18.466 -15.953 -24.639 1.00 51.34 90 GLY A CA 1
ATOM 693 C C . GLY A 1 90 ? 19.710 -15.887 -25.547 1.00 51.34 90 GLY A C 1
ATOM 694 O O . GLY A 1 90 ? 20.728 -16.499 -25.243 1.00 51.34 90 GLY A O 1
ATOM 695 N N . LEU A 1 91 ? 19.653 -15.131 -26.643 1.00 54.09 91 LEU A N 1
ATOM 696 C CA . LEU A 1 91 ? 20.745 -14.841 -27.558 1.00 54.09 91 LEU A CA 1
ATOM 697 C C . LEU A 1 91 ? 21.841 -13.944 -26.945 1.00 54.09 91 LEU A C 1
ATOM 699 O O . LEU A 1 91 ? 23.005 -14.129 -27.285 1.00 54.09 91 LEU A O 1
ATOM 703 N N . ILE A 1 92 ? 21.523 -13.024 -26.021 1.00 57.19 92 ILE A N 1
ATOM 704 C CA . ILE A 1 92 ? 22.537 -12.103 -25.450 1.00 57.19 92 ILE A CA 1
ATOM 705 C C . ILE A 1 92 ? 23.403 -12.771 -24.367 1.00 57.19 92 ILE A C 1
ATOM 707 O O . ILE A 1 92 ? 24.545 -12.376 -24.158 1.00 57.19 92 ILE A O 1
ATOM 711 N N . HIS A 1 93 ? 22.947 -13.873 -23.764 1.00 51.66 93 HIS A N 1
ATOM 712 C CA . HIS A 1 93 ? 23.738 -14.628 -22.782 1.00 51.66 93 HIS A CA 1
ATOM 713 C C . HIS A 1 93 ? 24.975 -15.335 -23.379 1.00 51.66 93 HIS A C 1
ATOM 715 O O . HIS A 1 93 ? 25.744 -15.947 -22.640 1.00 51.66 93 HIS A O 1
ATOM 721 N N . ARG A 1 94 ? 25.161 -15.275 -24.707 1.00 46.22 94 ARG A N 1
ATOM 722 C CA . ARG A 1 94 ? 26.268 -15.908 -25.443 1.00 46.22 94 ARG A CA 1
ATOM 723 C C . ARG A 1 94 ? 27.315 -14.924 -25.977 1.00 46.22 94 ARG A C 1
ATOM 725 O O . ARG A 1 94 ? 28.204 -15.360 -26.698 1.00 46.22 94 ARG A O 1
ATOM 732 N N . LEU A 1 95 ? 27.202 -13.634 -25.663 1.00 48.31 95 LEU A N 1
ATOM 733 C CA . LEU A 1 95 ? 28.124 -12.591 -26.140 1.00 48.31 95 LEU A CA 1
ATOM 734 C C . LEU A 1 95 ? 28.847 -11.863 -24.992 1.00 48.31 95 LEU A C 1
ATOM 736 O O . LEU A 1 95 ? 29.170 -10.685 -25.124 1.00 48.31 95 LEU A O 1
ATOM 740 N N . ALA A 1 96 ? 29.071 -12.564 -23.875 1.00 43.22 96 ALA A N 1
ATOM 741 C CA . ALA A 1 96 ? 30.098 -12.182 -22.904 1.00 43.22 96 ALA A CA 1
ATOM 742 C C . ALA A 1 96 ? 31.498 -12.369 -23.506 1.00 43.22 96 ALA A C 1
ATOM 744 O O . ALA A 1 96 ? 31.673 -13.354 -24.263 1.00 43.22 96 ALA A O 1
#

Radius of gyration: 17.32 Å; chains: 1; bounding box: 44×28×46 Å

Foldseek 3Di:
DVVCQPDQAAAEEEAEEVGLVVRLVVLLVCLVVVVQQGPVRDGHAAEYEYYAYDPPVVVVSVVSSVVSNHHYHYDHDPPVCVVVCVDDDCPVVPVD

InterPro domains:
  IPR002921 Fungal lipase-type domain [PF01764] (2-72)
  IPR029058 Alpha/Beta hydrolase fold [G3DSA:3.40.50.1820] (1-93)
  IPR029058 Alpha/Beta hydrolase fold [SSF53474] (2-75)

Organism: Nelumbo nucifera (NCBI:txid4432)

pLDDT: mean 77.47, std 15.12, range [43.22, 94.0]